Protein AF-A0A950WSE9-F1 (afdb_monomer_lite)

Structure (mmCIF, N/CA/C/O backbone):
data_AF-A0A950WSE9-F1
#
_entry.id   AF-A0A950WSE9-F1
#
loop_
_atom_site.group_PDB
_atom_site.id
_atom_site.type_symbol
_atom_site.label_atom_id
_atom_site.label_alt_id
_atom_site.label_comp_id
_atom_site.label_asym_id
_atom_site.label_entity_id
_atom_site.label_seq_id
_atom_site.pdbx_PDB_ins_code
_atom_site.Cartn_x
_atom_site.Cartn_y
_atom_site.Cartn_z
_atom_site.occupancy
_atom_site.B_iso_or_equiv
_atom_site.auth_seq_id
_atom_site.auth_comp_id
_atom_site.auth_asym_id
_atom_site.auth_atom_id
_atom_site.pdbx_PDB_model_num
ATOM 1 N N . THR A 1 1 ? -12.211 -13.757 -8.059 1.00 52.25 1 THR A N 1
ATOM 2 C CA . THR A 1 1 ? -10.900 -13.247 -7.606 1.00 52.25 1 THR A CA 1
ATOM 3 C C . THR A 1 1 ? -11.157 -11.978 -6.816 1.00 52.25 1 THR A C 1
ATOM 5 O O . THR A 1 1 ? -11.975 -11.198 -7.282 1.00 52.25 1 THR A O 1
ATOM 8 N N . LEU A 1 2 ? -10.594 -11.797 -5.612 1.00 76.50 2 LEU A N 1
ATOM 9 C CA . LEU A 1 2 ? -10.859 -10.591 -4.795 1.00 76.50 2 LEU A CA 1
ATOM 10 C C . LEU A 1 2 ? -9.911 -9.420 -5.122 1.00 76.50 2 LEU A C 1
ATOM 12 O O . LEU A 1 2 ? -10.258 -8.277 -4.857 1.00 76.50 2 LEU A O 1
ATOM 16 N N . MET A 1 3 ? -8.747 -9.694 -5.718 1.00 84.50 3 MET A N 1
ATOM 17 C CA . MET A 1 3 ? -7.769 -8.698 -6.168 1.00 84.50 3 MET A CA 1
ATOM 18 C C . MET A 1 3 ? -6.836 -9.328 -7.214 1.00 84.50 3 MET A C 1
ATOM 20 O O . MET A 1 3 ? -6.559 -10.526 -7.140 1.00 84.50 3 MET A O 1
ATOM 24 N N . GLU A 1 4 ? -6.336 -8.521 -8.149 1.00 86.56 4 GLU A N 1
ATOM 25 C CA . GLU A 1 4 ? -5.270 -8.872 -9.096 1.00 86.56 4 GLU A CA 1
ATOM 26 C C . GLU A 1 4 ? -4.122 -7.861 -8.967 1.00 86.56 4 GLU A C 1
ATOM 28 O O . GLU A 1 4 ? -4.366 -6.674 -8.743 1.00 86.56 4 GLU A O 1
ATOM 33 N N . ILE A 1 5 ? -2.874 -8.319 -9.105 1.00 84.00 5 ILE A N 1
ATOM 34 C CA . ILE A 1 5 ? -1.686 -7.456 -9.074 1.00 84.00 5 ILE A CA 1
ATOM 35 C C . ILE A 1 5 ? -1.111 -7.378 -10.483 1.00 84.00 5 ILE A C 1
ATOM 37 O O . ILE A 1 5 ? -0.737 -8.391 -11.068 1.00 84.00 5 ILE A O 1
ATOM 41 N N . TRP A 1 6 ? -1.008 -6.156 -10.996 1.00 84.94 6 TRP A N 1
ATOM 42 C CA . TRP A 1 6 ? -0.406 -5.853 -12.288 1.00 84.94 6 TRP A CA 1
ATOM 43 C C . TRP A 1 6 ? 0.901 -5.098 -12.051 1.00 84.94 6 TRP A C 1
ATOM 45 O O . TRP A 1 6 ? 0.912 -4.076 -11.365 1.00 84.94 6 TRP A O 1
ATOM 55 N N . SER A 1 7 ? 2.007 -5.602 -12.601 1.00 80.00 7 SER A N 1
ATOM 56 C CA . SER A 1 7 ? 3.326 -4.975 -12.474 1.00 80.00 7 SER A CA 1
ATOM 57 C C . SER A 1 7 ? 3.749 -4.353 -13.797 1.00 80.00 7 SER A C 1
ATOM 59 O O . SER A 1 7 ? 3.676 -4.995 -14.843 1.00 80.00 7 SER A O 1
ATOM 61 N N . LEU A 1 8 ? 4.200 -3.100 -13.740 1.00 81.94 8 LEU A N 1
ATOM 62 C CA . LEU A 1 8 ? 4.724 -2.362 -14.883 1.00 81.94 8 LEU A CA 1
ATOM 63 C C . LEU A 1 8 ? 6.125 -1.854 -14.554 1.00 81.94 8 LEU A C 1
ATOM 65 O O . LEU A 1 8 ? 6.367 -1.304 -13.479 1.00 81.94 8 LEU A O 1
ATOM 69 N N . THR A 1 9 ? 7.042 -1.990 -15.505 1.00 83.25 9 THR A N 1
ATOM 70 C CA . THR A 1 9 ? 8.377 -1.398 -15.409 1.00 83.25 9 THR A CA 1
ATOM 71 C C . THR A 1 9 ? 8.374 -0.036 -16.093 1.00 83.25 9 THR A C 1
ATOM 73 O O . THR A 1 9 ? 7.972 0.083 -17.247 1.00 83.25 9 THR A O 1
ATOM 76 N N . ARG A 1 10 ? 8.809 1.003 -15.371 1.00 84.81 10 ARG A N 1
ATOM 77 C CA . ARG A 1 10 ? 9.004 2.343 -15.939 1.00 84.81 10 ARG A CA 1
ATOM 78 C C . ARG A 1 10 ? 10.378 2.414 -16.601 1.00 84.81 10 ARG A C 1
ATOM 80 O O . ARG A 1 10 ? 11.359 1.987 -15.995 1.00 84.81 10 ARG A O 1
ATOM 87 N N . PHE A 1 11 ? 10.439 2.993 -17.795 1.00 85.94 11 PHE A N 1
ATOM 88 C CA . PHE A 1 11 ? 11.677 3.222 -18.542 1.00 85.94 11 PHE A CA 1
ATOM 89 C C . PHE A 1 11 ? 11.939 4.721 -18.721 1.00 85.94 11 PHE A C 1
ATOM 91 O O . PHE A 1 11 ? 10.995 5.512 -18.620 1.00 85.94 11 PHE A O 1
ATOM 98 N N . PRO A 1 12 ? 13.202 5.125 -18.942 1.00 90.62 12 PRO A N 1
ATOM 99 C CA . PRO A 1 12 ? 13.536 6.489 -19.326 1.00 90.62 12 PRO A CA 1
ATOM 100 C C . PRO A 1 12 ? 12.792 6.934 -20.589 1.00 90.62 12 PRO A C 1
ATOM 102 O O . PRO A 1 12 ? 12.428 6.128 -21.444 1.00 90.62 12 PRO A O 1
ATOM 105 N N . GLU A 1 13 ? 12.590 8.241 -20.712 1.00 90.38 13 GLU A N 1
ATOM 106 C CA . GLU A 1 13 ? 11.985 8.833 -21.902 1.00 90.38 13 GLU A CA 1
ATOM 107 C C . GLU A 1 13 ? 12.868 8.614 -23.145 1.00 90.38 13 GLU A C 1
ATOM 109 O O . GLU A 1 13 ? 14.093 8.711 -23.072 1.00 90.38 13 GLU A O 1
ATOM 114 N N . GLY A 1 14 ? 12.242 8.329 -24.292 1.00 88.69 14 GLY A N 1
ATOM 115 C CA . GLY A 1 14 ? 12.925 8.158 -25.582 1.00 88.69 14 GLY A CA 1
ATOM 116 C C . GLY A 1 14 ? 13.484 6.757 -25.855 1.00 88.69 14 GLY A C 1
ATOM 117 O O . GLY A 1 14 ? 14.049 6.533 -26.923 1.00 88.69 14 GLY A O 1
ATOM 118 N N . GLU A 1 15 ? 13.319 5.810 -24.933 1.00 87.94 15 GLU A N 1
ATOM 119 C CA . GLU A 1 15 ? 13.697 4.415 -25.153 1.00 87.94 15 GLU A CA 1
ATOM 120 C C . GLU A 1 15 ? 12.552 3.639 -25.834 1.00 87.94 15 GLU A C 1
ATOM 122 O O . GLU A 1 15 ? 11.541 3.334 -25.200 1.00 87.94 15 GLU A O 1
ATOM 127 N N . GLU A 1 16 ? 12.692 3.317 -27.127 1.00 82.81 16 GLU A N 1
ATOM 128 C CA . GLU A 1 16 ? 11.757 2.410 -27.810 1.00 82.81 16 GLU A CA 1
ATOM 129 C C . GLU A 1 16 ? 11.938 0.974 -27.312 1.00 82.81 16 GLU A C 1
ATOM 131 O O . GLU A 1 16 ? 13.055 0.455 -27.243 1.00 82.81 16 GLU A O 1
ATOM 136 N N . ARG A 1 17 ? 10.823 0.316 -26.980 1.00 79.69 17 ARG A N 1
ATOM 137 C CA . ARG A 1 17 ? 10.794 -1.089 -26.575 1.00 79.69 17 ARG A CA 1
ATOM 138 C C . ARG A 1 17 ? 9.614 -1.810 -27.197 1.00 79.69 17 ARG A C 1
ATOM 140 O O . ARG A 1 17 ? 8.565 -1.213 -27.439 1.00 79.69 17 ARG A O 1
ATOM 147 N N . ASP A 1 18 ? 9.794 -3.109 -27.393 1.00 86.06 18 ASP A N 1
ATOM 148 C CA . ASP A 1 18 ? 8.729 -3.990 -27.846 1.00 86.06 18 ASP A CA 1
ATOM 149 C C . ASP A 1 18 ? 7.569 -4.007 -26.845 1.00 86.06 18 ASP A C 1
ATOM 151 O O . ASP A 1 18 ? 7.751 -3.855 -25.630 1.00 86.06 18 ASP A O 1
ATOM 155 N N . ALA A 1 19 ? 6.360 -4.222 -27.363 1.00 84.06 19 ALA A N 1
ATOM 156 C CA . ALA A 1 19 ? 5.187 -4.412 -26.526 1.00 84.06 19 ALA A CA 1
ATOM 157 C C . ALA A 1 19 ? 5.413 -5.597 -25.567 1.00 84.06 19 ALA A C 1
ATOM 159 O O . ALA A 1 19 ? 5.898 -6.649 -26.002 1.00 84.06 19 ALA A O 1
ATOM 160 N N . PRO A 1 20 ? 5.056 -5.467 -24.274 1.00 84.12 20 PRO A N 1
ATOM 161 C CA . PRO A 1 20 ? 5.161 -6.586 -23.354 1.00 84.12 20 PRO A CA 1
ATOM 162 C C . PRO A 1 20 ? 4.266 -7.738 -23.835 1.00 84.12 20 PRO A C 1
ATOM 164 O O . PRO A 1 20 ? 3.195 -7.492 -24.405 1.00 84.12 20 PRO A O 1
ATOM 167 N N . PRO A 1 21 ? 4.671 -8.999 -23.606 1.00 86.06 21 PRO A N 1
ATOM 168 C CA . PRO A 1 21 ? 3.813 -10.131 -23.914 1.00 86.06 21 PRO A CA 1
ATOM 169 C C . PRO A 1 21 ? 2.515 -10.051 -23.093 1.00 86.06 21 PRO A C 1
ATOM 171 O O . PRO A 1 21 ? 2.506 -9.446 -22.013 1.00 86.06 21 PRO A O 1
ATOM 174 N N . PRO A 1 22 ? 1.419 -10.676 -23.562 1.00 87.75 22 PRO A N 1
ATOM 175 C CA . PRO A 1 22 ? 0.208 -10.810 -22.765 1.00 87.75 22 PRO A CA 1
ATOM 176 C C . PRO A 1 22 ? 0.532 -11.381 -21.376 1.00 87.75 22 PRO A C 1
ATOM 178 O O . PRO A 1 22 ? 1.303 -12.342 -21.287 1.00 87.75 22 PRO A O 1
ATOM 181 N N . PRO A 1 23 ? -0.023 -10.805 -20.297 1.00 85.12 23 PRO A N 1
ATOM 182 C CA . PRO A 1 23 ? 0.289 -11.247 -18.949 1.00 85.12 23 PRO A CA 1
ATOM 183 C C . PRO A 1 23 ? -0.236 -12.664 -18.708 1.00 85.12 23 PRO A C 1
ATOM 185 O O . PRO A 1 23 ? -1.355 -13.009 -19.091 1.00 85.12 23 PRO A O 1
ATOM 188 N N . GLU A 1 24 ? 0.571 -13.472 -18.031 1.00 88.38 24 GLU A N 1
ATOM 189 C CA . GLU A 1 24 ? 0.164 -14.767 -17.501 1.00 88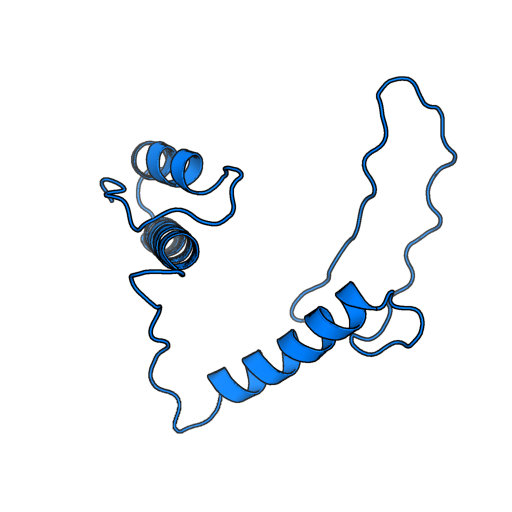.38 24 GLU A CA 1
ATOM 190 C C . GLU A 1 24 ? -0.188 -14.604 -16.019 1.00 88.38 24 GLU A C 1
ATOM 192 O O . GLU A 1 24 ? 0.525 -13.939 -15.268 1.00 88.38 24 GLU A O 1
ATOM 197 N N . VAL A 1 25 ? -1.292 -15.213 -15.585 1.00 87.56 25 VAL A N 1
ATOM 198 C CA . VAL A 1 25 ? -1.679 -15.210 -14.172 1.00 87.56 25 VAL A CA 1
ATOM 199 C C . VAL A 1 25 ? -0.836 -16.237 -13.424 1.00 87.56 25 VAL A C 1
ATOM 201 O O . VAL A 1 25 ? -0.893 -17.427 -13.727 1.00 87.56 25 VAL A O 1
ATOM 204 N N . TRP A 1 26 ? -0.086 -15.787 -12.421 1.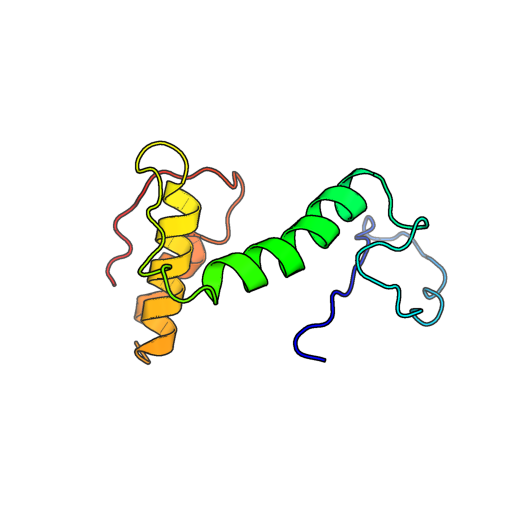00 88.50 26 TRP A N 1
ATOM 205 C CA . TRP A 1 26 ? 0.706 -16.651 -11.543 1.00 88.50 26 TRP A CA 1
ATOM 206 C C . TRP A 1 26 ? 0.090 -16.710 -10.139 1.00 88.50 26 TRP A C 1
ATOM 208 O O . TRP A 1 26 ? -0.503 -15.738 -9.664 1.00 88.50 26 TRP A O 1
ATOM 218 N N . ALA A 1 27 ? 0.222 -17.855 -9.465 1.00 88.75 27 ALA A N 1
ATOM 219 C CA . ALA A 1 27 ? -0.211 -18.009 -8.074 1.00 88.75 27 ALA A CA 1
ATOM 220 C C . ALA A 1 27 ? 0.681 -17.187 -7.127 1.00 88.75 27 ALA A C 1
ATOM 222 O O . ALA A 1 27 ? 1.819 -16.876 -7.462 1.00 88.75 27 ALA A O 1
ATOM 223 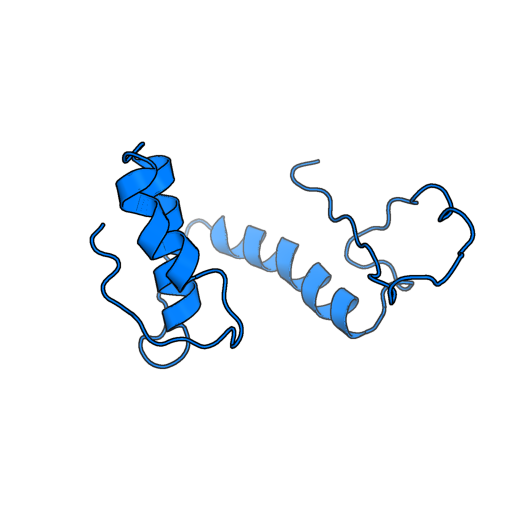N N . HIS A 1 28 ? 0.200 -16.841 -5.929 1.00 86.81 28 HIS A N 1
ATOM 224 C CA . HIS A 1 28 ? 0.947 -15.982 -4.992 1.00 86.81 28 HIS A CA 1
ATOM 225 C C . HIS A 1 28 ? 2.268 -16.603 -4.484 1.00 86.81 28 HIS A C 1
ATOM 227 O O . HIS A 1 28 ? 3.092 -15.906 -3.901 1.00 86.81 28 HIS A O 1
ATOM 233 N N . ASP A 1 29 ? 2.449 -17.911 -4.646 1.00 87.06 29 ASP A N 1
ATOM 234 C CA . ASP A 1 29 ? 3.608 -18.707 -4.234 1.00 87.06 29 ASP A CA 1
ATOM 235 C C . ASP A 1 29 ? 4.349 -19.341 -5.426 1.00 87.06 29 ASP A C 1
ATOM 237 O O . ASP A 1 29 ? 5.175 -20.235 -5.242 1.00 87.06 29 ASP A O 1
ATOM 241 N N . ASP A 1 30 ? 4.076 -18.871 -6.6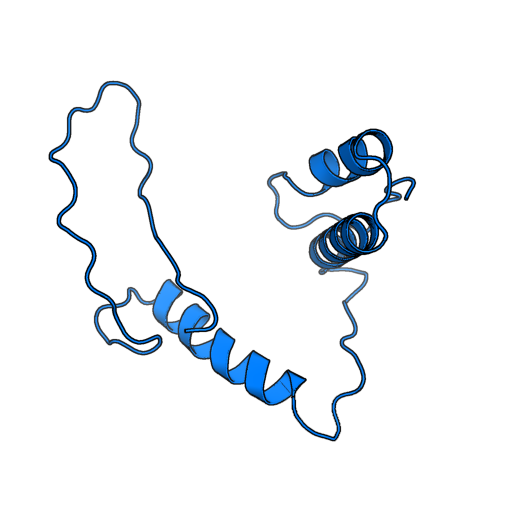48 1.00 91.69 30 ASP A N 1
ATOM 242 C CA . ASP A 1 30 ? 4.728 -19.360 -7.861 1.00 91.69 30 ASP A CA 1
ATOM 243 C C . ASP A 1 30 ? 6.262 -19.181 -7.781 1.00 91.69 30 ASP A C 1
ATOM 245 O O . ASP A 1 30 ? 6.746 -18.083 -7.486 1.00 91.69 30 ASP A O 1
ATOM 249 N N . PRO A 1 31 ? 7.066 -20.227 -8.055 1.00 91.06 31 PRO A N 1
ATOM 250 C CA . PRO A 1 31 ? 8.523 -20.164 -7.930 1.00 91.06 31 PRO A CA 1
ATOM 251 C C . PRO A 1 31 ? 9.190 -19.219 -8.940 1.00 91.06 31 PRO A C 1
ATOM 253 O O . PRO A 1 31 ? 10.380 -18.932 -8.802 1.00 91.06 31 PRO A O 1
ATOM 256 N N . ARG A 1 32 ? 8.458 -18.746 -9.958 1.00 90.56 32 ARG A N 1
ATOM 257 C CA . ARG A 1 32 ? 8.938 -17.742 -10.921 1.00 90.56 32 ARG A CA 1
ATOM 258 C C . ARG A 1 32 ? 9.029 -16.343 -10.319 1.00 90.56 32 ARG A C 1
ATOM 260 O O . ARG A 1 32 ? 9.704 -15.487 -10.894 1.00 90.56 32 ARG A O 1
ATOM 267 N N . TRP A 1 33 ? 8.372 -16.091 -9.186 1.00 90.25 33 TRP A N 1
ATOM 268 C CA . TRP A 1 33 ? 8.481 -14.804 -8.514 1.00 90.25 33 TRP A CA 1
ATOM 269 C C . TRP A 1 33 ? 9.922 -14.527 -8.061 1.00 90.25 33 TRP A C 1
ATOM 271 O O . TRP A 1 33 ? 10.577 -15.401 -7.486 1.00 90.25 33 TRP A O 1
ATOM 281 N N . PRO A 1 34 ? 10.436 -13.300 -8.279 1.00 88.88 34 PRO A N 1
ATOM 282 C CA . PRO A 1 34 ? 11.705 -12.892 -7.698 1.00 88.88 34 PRO A CA 1
ATOM 283 C C . PRO A 1 34 ? 11.645 -12.914 -6.160 1.00 88.88 34 PRO A C 1
ATOM 285 O O . PRO A 1 34 ? 10.567 -12.750 -5.588 1.00 88.88 34 PRO A O 1
ATOM 288 N N . PRO A 1 35 ? 12.794 -13.013 -5.465 1.00 87.56 35 PRO A N 1
ATOM 289 C CA . PRO A 1 35 ? 12.824 -13.261 -4.021 1.00 87.56 35 PRO A CA 1
ATOM 290 C C . PRO A 1 35 ? 12.029 -12.278 -3.150 1.00 87.56 35 PRO A C 1
ATOM 292 O O . PRO A 1 35 ? 11.472 -12.695 -2.139 1.00 87.56 35 PRO A O 1
ATOM 295 N N . ILE A 1 36 ? 11.990 -10.990 -3.516 1.00 85.56 36 ILE A N 1
ATOM 296 C CA . ILE A 1 36 ? 11.259 -9.957 -2.763 1.00 85.56 36 ILE A CA 1
ATOM 297 C C . ILE A 1 36 ? 9.734 -10.150 -2.925 1.00 85.56 36 ILE A C 1
ATOM 299 O O . ILE A 1 36 ? 9.080 -10.419 -1.918 1.00 85.56 36 ILE A O 1
ATOM 303 N N . PRO A 1 37 ? 9.157 -10.142 -4.149 1.00 88.06 37 PRO A N 1
ATOM 304 C CA . PRO A 1 37 ? 7.746 -10.470 -4.365 1.00 88.06 37 PRO A CA 1
ATOM 305 C C . PRO A 1 37 ? 7.290 -11.793 -3.748 1.00 88.06 37 PRO A C 1
ATOM 307 O O . PRO A 1 37 ? 6.204 -11.844 -3.182 1.00 88.06 37 PRO A O 1
ATOM 310 N N . THR A 1 38 ? 8.110 -12.850 -3.798 1.00 87.75 38 THR A N 1
ATOM 311 C CA . THR A 1 38 ? 7.758 -14.146 -3.190 1.00 87.75 38 THR A CA 1
ATOM 312 C C . THR A 1 38 ? 7.448 -14.009 -1.700 1.00 87.75 38 THR A C 1
ATOM 314 O O . THR A 1 38 ? 6.491 -14.604 -1.203 1.00 87.75 38 THR A O 1
ATOM 317 N N . GLN A 1 39 ? 8.237 -13.209 -0.976 1.00 85.06 39 GLN A N 1
ATOM 318 C CA . GLN A 1 39 ? 8.009 -12.966 0.448 1.00 85.06 39 GLN A CA 1
ATOM 319 C C . GLN A 1 39 ? 6.708 -12.188 0.660 1.00 85.06 39 GLN A C 1
ATOM 321 O O . GLN A 1 39 ? 5.838 -12.653 1.401 1.00 85.06 39 GLN A O 1
ATOM 326 N N . ASP A 1 40 ? 6.536 -11.068 -0.042 1.00 86.44 40 ASP A N 1
ATOM 327 C CA . ASP A 1 40 ? 5.381 -10.180 0.120 1.00 86.44 40 ASP A CA 1
ATOM 328 C C . ASP A 1 40 ? 4.060 -10.862 -0.269 1.00 86.44 40 ASP A C 1
ATOM 330 O O . ASP A 1 40 ? 3.091 -10.844 0.496 1.00 86.44 40 ASP A O 1
ATOM 334 N N . PHE A 1 41 ? 4.020 -11.547 -1.414 1.00 90.00 41 PHE A N 1
ATOM 335 C CA . PHE A 1 41 ? 2.819 -12.224 -1.912 1.00 90.00 41 PHE A CA 1
ATOM 336 C C . PHE A 1 41 ? 2.420 -13.414 -1.044 1.00 90.00 41 PHE A C 1
ATOM 338 O O . PHE A 1 41 ? 1.230 -13.674 -0.879 1.00 90.00 41 PHE A O 1
ATOM 345 N N . SER A 1 42 ? 3.383 -14.096 -0.419 1.00 86.56 42 SER A N 1
ATOM 346 C CA . SER A 1 42 ? 3.080 -15.160 0.542 1.00 86.56 42 SER A CA 1
ATOM 347 C C . SER A 1 42 ? 2.485 -14.639 1.860 1.00 86.56 42 SER A C 1
ATOM 349 O O . SER A 1 42 ? 1.769 -15.377 2.545 1.00 86.56 42 SER A O 1
ATOM 351 N N . ASN A 1 43 ? 2.742 -13.375 2.217 1.00 89.69 43 ASN A N 1
ATOM 352 C CA . ASN A 1 43 ? 2.248 -12.763 3.451 1.00 89.69 43 ASN A CA 1
ATOM 353 C C . ASN A 1 43 ? 0.798 -12.278 3.331 1.00 89.69 43 ASN A C 1
ATOM 355 O O . ASN A 1 43 ? 0.043 -12.413 4.296 1.00 89.69 43 ASN A O 1
ATOM 359 N N . LEU A 1 44 ? 0.379 -11.775 2.164 1.00 89.25 44 LEU A N 1
ATOM 360 C CA . LEU A 1 44 ? -0.973 -11.231 1.960 1.00 89.25 44 LEU A CA 1
ATOM 361 C C . LEU A 1 44 ? -2.106 -12.224 2.321 1.00 89.25 44 LEU A C 1
ATOM 363 O O . LEU A 1 44 ? -2.979 -11.856 3.114 1.00 89.25 44 LEU A O 1
ATOM 367 N N . PRO A 1 45 ? -2.109 -13.491 1.848 1.00 89.19 45 PRO A N 1
ATOM 368 C CA . PRO A 1 45 ? -3.150 -14.450 2.213 1.00 89.19 45 PRO A CA 1
ATOM 369 C C . PRO A 1 45 ? -3.133 -14.787 3.707 1.00 89.19 45 PRO A C 1
ATOM 371 O O . PRO A 1 45 ? -4.187 -14.938 4.325 1.00 89.19 45 PRO A O 1
ATOM 374 N N . ARG A 1 46 ? -1.941 -14.883 4.308 1.00 91.50 46 ARG A N 1
ATOM 375 C CA . ARG A 1 46 ? -1.779 -15.190 5.738 1.00 91.50 46 ARG A CA 1
ATOM 376 C C . ARG A 1 46 ? -2.318 -14.061 6.609 1.00 91.50 46 ARG A C 1
ATOM 378 O O . ARG A 1 46 ? -3.026 -14.322 7.579 1.00 91.50 46 ARG A O 1
ATOM 385 N N . GLN A 1 47 ? -2.034 -12.813 6.237 1.00 92.25 47 GLN A N 1
ATOM 386 C CA . GLN A 1 47 ? -2.572 -11.644 6.922 1.00 92.25 47 GLN A CA 1
ATOM 387 C C . GLN A 1 47 ? -4.102 -11.630 6.838 1.00 92.25 47 GLN A C 1
ATOM 389 O O . GLN A 1 47 ? -4.760 -11.468 7.863 1.00 92.25 47 GLN A O 1
ATOM 394 N N . GLN A 1 48 ? -4.676 -11.887 5.658 1.00 92.31 48 GLN A N 1
ATOM 395 C CA . GLN A 1 48 ? -6.130 -11.988 5.494 1.00 92.31 48 GLN A CA 1
ATOM 396 C C . GLN A 1 48 ? -6.741 -13.069 6.394 1.00 92.31 48 GLN A C 1
ATOM 398 O O . GLN A 1 48 ? -7.745 -12.810 7.052 1.00 92.31 48 GLN A O 1
ATOM 403 N N . GLN A 1 49 ? -6.138 -14.255 6.488 1.00 92.88 49 GLN A N 1
ATOM 404 C CA . GLN A 1 49 ? -6.617 -15.303 7.401 1.00 92.88 49 GLN A CA 1
ATOM 405 C C . GLN A 1 49 ? -6.561 -14.866 8.875 1.00 92.88 49 GLN A C 1
ATOM 407 O O . GLN A 1 49 ? -7.508 -15.103 9.628 1.00 92.88 49 GLN A O 1
ATOM 412 N N . GLY A 1 50 ? -5.483 -14.189 9.281 1.00 93.81 50 GLY A N 1
ATOM 413 C CA . GLY A 1 50 ? -5.336 -13.653 10.636 1.00 93.81 50 GLY A CA 1
ATOM 414 C C . GLY A 1 50 ? -6.410 -12.618 10.979 1.00 93.81 50 GLY A C 1
ATOM 415 O O . GLY A 1 50 ? -7.061 -12.734 12.016 1.00 93.81 50 GLY A O 1
ATOM 416 N N . LEU A 1 51 ? -6.657 -11.668 10.072 1.00 94.00 51 LEU A N 1
ATOM 417 C CA . LEU A 1 51 ? -7.674 -10.619 10.227 1.00 94.00 51 LEU A CA 1
ATOM 418 C C . LEU A 1 51 ? -9.108 -11.166 10.334 1.00 94.00 51 LEU A C 1
ATOM 420 O O . LEU A 1 51 ? -9.952 -10.541 10.966 1.00 94.00 51 LEU A O 1
ATOM 424 N N . HIS A 1 52 ? -9.385 -12.339 9.755 1.00 93.69 52 HIS A N 1
ATOM 425 C CA . HIS A 1 52 ? -10.703 -12.989 9.800 1.00 93.69 52 HIS A CA 1
ATOM 426 C C . HIS A 1 52 ? -10.845 -14.038 10.917 1.00 93.69 52 HIS A C 1
ATOM 428 O O . HIS A 1 52 ? -11.850 -14.752 10.988 1.00 93.69 52 HIS A O 1
ATOM 434 N N . THR A 1 53 ? -9.853 -14.174 11.799 1.00 96.38 53 THR A N 1
ATOM 435 C CA . THR A 1 53 ? -9.947 -15.098 12.934 1.00 96.38 53 THR A CA 1
ATOM 436 C C . THR A 1 53 ? -10.919 -14.552 13.982 1.00 96.38 53 THR A C 1
ATOM 438 O O . THR A 1 53 ? -10.893 -13.371 14.300 1.00 96.38 53 THR A O 1
ATOM 441 N N . LYS A 1 54 ? -11.744 -15.417 14.594 1.00 94.88 54 LYS A N 1
ATOM 442 C CA . LYS A 1 54 ? -12.781 -15.015 15.574 1.00 94.88 54 LYS A CA 1
ATOM 443 C C . LYS A 1 54 ? -12.276 -14.171 16.755 1.00 94.88 54 LYS A C 1
ATOM 445 O O . LYS A 1 54 ? -13.066 -13.460 17.356 1.00 94.88 54 LYS A O 1
ATOM 450 N N . GLY A 1 55 ? -11.003 -14.312 17.128 1.00 94.38 55 GLY A N 1
ATOM 451 C CA . GLY A 1 55 ? -10.385 -13.572 18.233 1.00 94.38 55 GLY A CA 1
ATOM 452 C C . GLY A 1 55 ? -9.729 -12.250 17.828 1.00 94.38 55 GLY A C 1
ATOM 453 O O . GLY A 1 55 ? -9.154 -11.588 18.686 1.00 94.38 55 GLY A O 1
ATOM 454 N N . PHE A 1 56 ? -9.756 -11.885 16.545 1.00 95.50 56 PHE A N 1
ATOM 455 C CA . PHE A 1 56 ? -9.228 -10.609 16.081 1.00 95.50 56 PHE A CA 1
ATOM 456 C C . PHE A 1 56 ? -10.276 -9.508 16.281 1.00 95.50 56 PHE A C 1
ATOM 458 O O . PHE A 1 56 ? -11.404 -9.634 15.814 1.00 95.50 56 PHE A O 1
ATOM 465 N N . GLU A 1 57 ? -9.898 -8.431 16.970 1.00 93.69 57 GLU A N 1
ATOM 466 C CA . GLU A 1 57 ? -10.794 -7.302 17.258 1.00 93.69 57 GLU A CA 1
ATOM 467 C C . GLU A 1 57 ? -10.373 -6.043 16.487 1.00 93.69 57 GLU A C 1
ATOM 469 O O . GLU A 1 57 ? -11.185 -5.425 15.805 1.00 93.69 57 GLU A O 1
ATOM 474 N N . TYR A 1 58 ? -9.092 -5.672 16.563 1.00 91.81 58 TYR A N 1
ATOM 475 C CA . TYR A 1 58 ? -8.516 -4.543 15.833 1.00 91.81 58 TYR A CA 1
ATOM 476 C C . TYR A 1 58 ? -6.986 -4.634 15.778 1.00 91.81 58 TYR A C 1
ATOM 478 O O . TYR A 1 58 ? -6.344 -5.277 16.611 1.00 91.81 58 TYR A O 1
ATOM 486 N N . MET A 1 59 ? -6.392 -3.944 14.800 1.00 89.69 59 MET A N 1
ATOM 487 C CA . MET A 1 59 ? -4.945 -3.750 14.691 1.00 89.69 59 MET A CA 1
ATOM 488 C C . MET A 1 59 ? -4.526 -2.491 15.455 1.00 89.69 59 MET A C 1
ATOM 490 O O . MET A 1 59 ? -5.253 -1.499 15.480 1.00 89.69 59 MET A O 1
ATOM 494 N N . ARG A 1 60 ? -3.342 -2.513 16.071 1.00 90.12 60 ARG A N 1
ATOM 495 C CA . ARG A 1 60 ? -2.725 -1.328 16.678 1.00 90.12 60 ARG A CA 1
ATOM 496 C C . ARG A 1 60 ? -1.468 -0.988 15.899 1.00 90.12 60 ARG A C 1
ATOM 498 O O . ARG A 1 60 ? -0.637 -1.866 15.705 1.00 90.12 60 ARG A O 1
ATOM 505 N N . LEU A 1 61 ? -1.347 0.272 15.501 1.00 90.00 61 LEU A N 1
ATOM 506 C CA . LEU A 1 61 ? -0.156 0.786 14.838 1.00 90.00 61 LEU A CA 1
ATOM 507 C C . LEU A 1 61 ? 0.803 1.387 15.864 1.00 90.00 61 LEU A C 1
ATOM 509 O O . LEU A 1 61 ? 0.382 1.997 16.855 1.00 90.00 61 LEU A O 1
ATOM 513 N N . SER A 1 62 ? 2.096 1.243 15.614 1.00 88.00 62 SER A N 1
ATOM 514 C CA . SER A 1 62 ? 3.137 1.897 16.392 1.00 88.00 62 SER A CA 1
ATOM 515 C C . SER A 1 62 ? 3.174 3.395 16.102 1.00 88.00 62 SER A C 1
ATOM 517 O O . SER A 1 62 ? 3.380 3.827 14.969 1.00 88.00 62 SER A O 1
ATOM 519 N N . GLN A 1 63 ? 3.066 4.208 17.154 1.00 80.06 63 GLN A N 1
ATOM 520 C CA . GLN A 1 63 ? 3.134 5.668 17.033 1.00 80.06 63 GLN A CA 1
ATOM 521 C C . GLN A 1 63 ? 4.500 6.179 16.547 1.00 80.06 63 GLN A C 1
ATOM 523 O O . GLN A 1 63 ? 4.570 7.277 16.003 1.00 80.06 63 GLN A O 1
ATOM 528 N N . GLY A 1 64 ? 5.573 5.406 16.752 1.00 83.19 64 GLY A N 1
ATOM 529 C CA . GLY A 1 64 ? 6.939 5.827 16.429 1.00 83.19 64 GLY A CA 1
ATOM 530 C C . GLY A 1 64 ? 7.424 5.442 15.033 1.00 83.19 64 GLY A C 1
ATOM 531 O O . GLY A 1 64 ? 8.344 6.082 14.542 1.00 83.19 64 GLY A O 1
ATOM 532 N N . VAL A 1 65 ? 6.838 4.410 14.412 1.00 85.56 65 VAL A N 1
ATOM 533 C CA . VAL A 1 65 ? 7.348 3.840 13.144 1.00 85.56 65 VAL A CA 1
ATOM 534 C C . VAL A 1 65 ? 6.275 3.598 12.079 1.00 85.56 65 VAL A C 1
ATOM 536 O O . VAL A 1 65 ? 6.607 3.380 10.924 1.00 85.56 65 VAL A O 1
ATOM 539 N N . GLU A 1 66 ? 4.984 3.653 12.421 1.00 89.31 66 GLU A N 1
ATOM 540 C CA . GLU A 1 66 ? 3.887 3.383 11.473 1.00 89.31 66 GLU A CA 1
ATOM 541 C C . GLU A 1 66 ? 2.992 4.612 11.259 1.00 89.31 66 GLU A C 1
ATOM 543 O O . GLU A 1 66 ? 1.814 4.502 10.909 1.00 89.31 66 GLU A O 1
ATOM 548 N N . GLY A 1 67 ? 3.549 5.812 11.451 1.00 91.19 67 GLY A N 1
ATOM 549 C CA . GLY A 1 67 ? 2.809 7.063 11.289 1.00 91.19 67 GLY A CA 1
ATOM 550 C C . GLY A 1 67 ? 2.214 7.213 9.887 1.00 91.19 67 GLY A C 1
ATOM 551 O O . GLY A 1 67 ? 1.054 7.601 9.748 1.00 91.19 67 GLY A O 1
ATOM 552 N N . HIS A 1 68 ? 2.961 6.815 8.854 1.00 91.31 68 HIS A N 1
ATOM 553 C CA . HIS A 1 68 ? 2.513 6.869 7.464 1.00 91.31 68 HIS A CA 1
ATOM 554 C C . HIS A 1 68 ? 1.304 5.958 7.213 1.00 91.31 68 HIS A C 1
ATOM 556 O O . HIS A 1 68 ? 0.321 6.399 6.621 1.00 91.31 68 HIS A O 1
ATOM 562 N N . ILE A 1 69 ? 1.335 4.726 7.736 1.00 91.06 69 ILE A N 1
ATOM 563 C CA . ILE A 1 69 ? 0.218 3.772 7.657 1.00 91.06 69 ILE A CA 1
ATOM 564 C C . ILE A 1 69 ? -1.018 4.365 8.348 1.00 91.06 69 ILE A C 1
ATOM 566 O O . ILE A 1 69 ? -2.111 4.365 7.781 1.00 91.06 69 ILE A O 1
ATOM 570 N N . GLY A 1 70 ? -0.842 4.958 9.533 1.00 92.25 70 GLY A N 1
ATOM 571 C CA . GLY A 1 70 ? -1.928 5.629 10.251 1.00 92.25 70 GLY A CA 1
ATOM 572 C C . GLY A 1 70 ? -2.539 6.794 9.466 1.00 92.25 70 GLY A C 1
ATOM 573 O O . GLY A 1 70 ? -3.762 6.903 9.372 1.00 92.25 70 GLY A O 1
ATOM 574 N N . ASN A 1 71 ? -1.707 7.640 8.855 1.00 93.00 71 ASN A N 1
ATOM 575 C CA . ASN A 1 71 ? -2.171 8.755 8.025 1.00 93.00 71 ASN A CA 1
ATOM 576 C C . ASN A 1 71 ? -2.937 8.255 6.784 1.00 93.00 71 ASN A C 1
ATOM 578 O O . ASN A 1 71 ? -3.971 8.824 6.422 1.00 93.00 71 ASN A O 1
ATOM 582 N N . PHE A 1 72 ? -2.465 7.172 6.159 1.00 93.50 72 PHE A N 1
ATOM 583 C CA . PHE A 1 72 ? -3.122 6.549 5.012 1.00 93.50 72 PHE A CA 1
ATOM 584 C C . PHE A 1 72 ? -4.515 6.018 5.374 1.00 93.50 72 PHE A C 1
ATOM 586 O O . PHE A 1 72 ? -5.491 6.375 4.712 1.00 93.50 72 PHE A O 1
ATOM 593 N N . HIS A 1 73 ? -4.642 5.266 6.472 1.00 93.75 73 HIS A N 1
ATOM 594 C CA . HIS A 1 73 ? -5.943 4.766 6.932 1.00 93.75 73 HIS A CA 1
ATOM 595 C C . HIS A 1 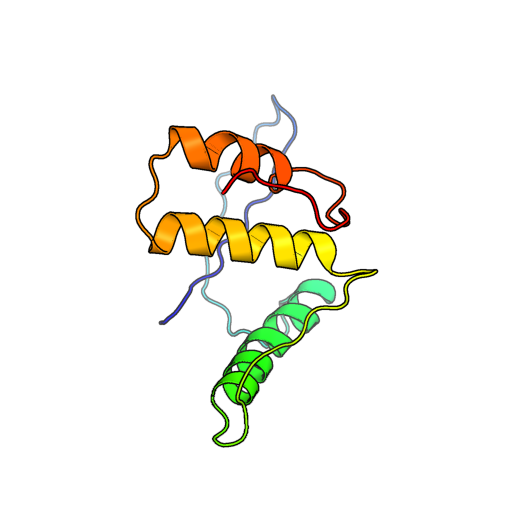73 ? -6.918 5.892 7.290 1.00 93.75 73 HIS A C 1
ATOM 597 O O . HIS A 1 73 ? -8.065 5.850 6.861 1.00 93.75 73 HIS A O 1
ATOM 603 N N . ARG A 1 74 ? -6.465 6.948 7.980 1.00 94.19 74 ARG A N 1
ATOM 604 C CA . ARG A 1 74 ? -7.310 8.124 8.273 1.00 94.19 74 ARG A CA 1
ATOM 605 C C . ARG A 1 74 ? -7.788 8.838 7.006 1.00 94.19 74 ARG A C 1
ATOM 607 O O . ARG A 1 74 ? -8.902 9.353 6.972 1.00 94.19 74 ARG A O 1
ATOM 614 N N . THR A 1 75 ? -6.961 8.857 5.961 1.00 95.56 75 THR A N 1
ATOM 615 C CA . THR A 1 75 ? -7.342 9.411 4.654 1.00 95.56 75 THR A CA 1
ATOM 616 C C . THR A 1 75 ? -8.415 8.546 3.986 1.00 95.56 75 THR A C 1
ATOM 618 O O . THR A 1 75 ? -9.411 9.083 3.502 1.00 95.56 75 THR A O 1
ATOM 621 N N . ILE A 1 76 ? -8.270 7.214 4.019 1.00 96.12 76 ILE A N 1
ATOM 622 C CA . ILE A 1 76 ? -9.304 6.271 3.554 1.00 96.12 76 ILE A CA 1
ATOM 623 C C . ILE A 1 76 ? -10.607 6.458 4.337 1.00 96.12 76 ILE A C 1
ATOM 625 O O . ILE A 1 76 ? -11.667 6.540 3.722 1.00 96.12 76 ILE A O 1
ATOM 629 N N . ASP A 1 77 ? -10.545 6.581 5.665 1.00 96.56 77 ASP A N 1
ATOM 630 C CA . ASP A 1 77 ? -11.725 6.819 6.503 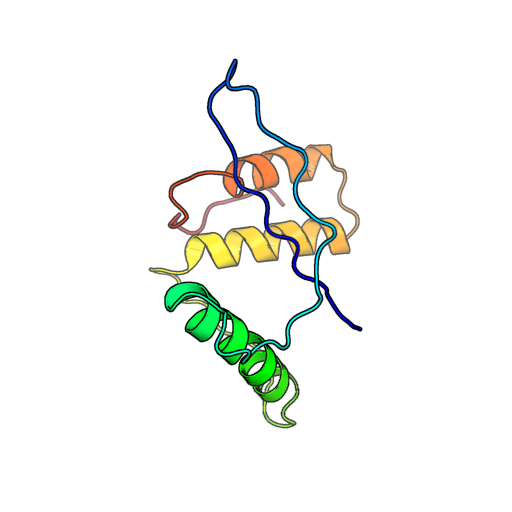1.00 96.56 77 ASP A CA 1
ATOM 631 C C . ASP A 1 77 ? -12.476 8.087 6.075 1.00 96.56 77 ASP A C 1
ATOM 633 O O . ASP A 1 77 ? -13.706 8.106 6.060 1.00 96.56 77 ASP A O 1
ATOM 637 N N . GLY A 1 78 ? -11.748 9.137 5.684 1.00 97.31 78 GLY A N 1
ATOM 638 C CA . GLY A 1 78 ? -12.329 10.355 5.127 1.00 97.31 78 GLY A CA 1
ATOM 639 C C . GLY A 1 78 ? -13.101 10.116 3.823 1.00 97.31 78 GLY A C 1
ATOM 640 O O . GLY A 1 78 ? -14.207 10.636 3.670 1.00 97.31 78 GLY A O 1
ATOM 641 N N . PHE A 1 79 ? -12.568 9.287 2.919 1.00 97.31 79 PHE A N 1
ATOM 642 C CA . PHE A 1 79 ? -13.274 8.869 1.700 1.00 97.31 79 PHE A CA 1
ATOM 643 C C . PHE A 1 79 ? -14.499 8.003 1.997 1.00 97.31 79 PHE A C 1
ATOM 645 O O . PHE A 1 79 ? -15.557 8.232 1.419 1.00 97.31 79 PHE A O 1
ATOM 652 N N . LEU A 1 80 ? -14.383 7.039 2.914 1.00 97.88 80 LEU A N 1
ATOM 653 C CA . LEU A 1 80 ? -15.495 6.164 3.309 1.00 97.88 80 LEU A CA 1
ATOM 654 C C . LEU A 1 80 ? -16.631 6.931 4.003 1.00 97.88 80 LEU A C 1
ATOM 656 O O . LEU A 1 80 ? -17.773 6.482 3.989 1.00 97.88 80 LEU A O 1
ATOM 660 N N . ARG A 1 81 ? -16.324 8.088 4.601 1.00 97.69 81 ARG A N 1
ATOM 661 C CA . ARG A 1 81 ? -17.297 9.033 5.175 1.00 97.69 81 ARG A CA 1
ATOM 662 C C . ARG A 1 81 ? -17.819 10.063 4.172 1.00 97.69 81 ARG A C 1
ATOM 664 O O . ARG A 1 81 ? -18.545 10.964 4.581 1.00 97.69 81 ARG A O 1
ATOM 671 N N . GLU A 1 82 ? -17.428 9.960 2.903 1.00 97.62 82 GLU A N 1
ATOM 672 C CA . GLU A 1 82 ? -17.857 10.858 1.825 1.00 97.62 82 GLU A CA 1
ATOM 673 C C . GLU A 1 82 ? -17.540 12.341 2.104 1.00 97.62 82 GLU A C 1
ATOM 675 O O . GLU A 1 82 ? -18.306 13.243 1.755 1.00 97.62 82 GLU A O 1
ATOM 680 N N . LEU A 1 83 ? -16.400 12.628 2.748 1.00 97.81 83 LEU A N 1
ATOM 681 C CA . LEU A 1 83 ? -15.962 14.013 2.925 1.00 97.81 83 LEU A CA 1
ATOM 682 C C . LEU A 1 83 ? -15.673 14.671 1.560 1.00 97.81 83 LEU A C 1
ATOM 684 O O . LEU A 1 83 ? -15.175 14.001 0.652 1.00 97.81 83 LEU A O 1
ATOM 688 N N . PRO A 1 84 ? -15.917 15.991 1.407 1.00 97.56 84 PRO A N 1
ATOM 689 C CA . PRO A 1 84 ? -15.584 16.708 0.180 1.00 97.56 84 PRO A CA 1
ATOM 690 C C . PRO A 1 84 ? -14.115 16.528 -0.204 1.00 97.56 84 PRO A C 1
ATOM 692 O O . PRO A 1 84 ? -13.230 16.632 0.651 1.00 97.56 84 PRO A O 1
ATOM 695 N N . TYR A 1 85 ? -13.851 16.308 -1.492 1.00 96.44 85 TYR A N 1
ATOM 696 C CA . TYR A 1 85 ? -12.502 16.055 -2.000 1.00 96.44 85 TYR A CA 1
ATOM 697 C C . TYR A 1 85 ? -11.523 17.175 -1.630 1.00 96.44 85 TYR A C 1
ATOM 699 O O . TYR A 1 85 ? -10.376 16.913 -1.279 1.00 96.44 85 TYR A O 1
ATOM 707 N N . GLU A 1 86 ? -11.985 18.422 -1.620 1.00 95.94 86 GLU A N 1
ATOM 708 C CA . GLU A 1 86 ? -11.187 19.595 -1.263 1.00 95.94 86 GLU A CA 1
ATOM 709 C C . GLU A 1 86 ? -10.675 19.527 0.181 1.00 95.94 86 GLU A C 1
ATOM 711 O O . GLU A 1 86 ? -9.591 20.033 0.469 1.00 95.94 86 GLU A O 1
ATOM 716 N N . LYS A 1 87 ? -11.415 18.865 1.084 1.00 95.50 87 LYS A N 1
ATOM 717 C CA . LYS A 1 87 ? -10.959 18.601 2.456 1.00 95.50 87 LYS A CA 1
ATOM 718 C C . LYS A 1 87 ? -9.948 17.457 2.522 1.00 95.50 87 LYS A C 1
ATOM 720 O O . LYS A 1 87 ? -9.082 17.475 3.386 1.00 95.50 87 LYS A O 1
ATOM 725 N N . LEU A 1 88 ? -10.043 16.480 1.620 1.00 96.56 88 LEU A N 1
ATOM 726 C CA . LEU A 1 88 ? -9.152 15.314 1.567 1.00 96.56 88 LEU A CA 1
ATOM 727 C C . LEU A 1 88 ? -7.852 15.588 0.799 1.00 96.56 88 LEU A C 1
ATOM 729 O O . LEU A 1 88 ? -6.858 14.896 1.011 1.00 96.56 88 LEU A O 1
ATOM 733 N N . LEU A 1 89 ? -7.829 16.596 -0.076 1.00 94.44 89 LEU A N 1
ATOM 734 C CA . LEU A 1 89 ? -6.677 16.922 -0.917 1.00 94.44 89 LEU A CA 1
ATOM 735 C C . LEU A 1 89 ? -5.379 17.164 -0.117 1.00 94.44 89 LEU A C 1
ATOM 737 O O . LEU A 1 89 ? -4.354 16.590 -0.498 1.00 94.44 89 LEU A O 1
ATOM 741 N N . PRO A 1 90 ? -5.374 17.926 0.996 1.00 92.62 90 PRO A N 1
ATOM 742 C CA . PRO A 1 90 ? -4.172 18.073 1.816 1.00 92.62 90 PRO A CA 1
ATOM 743 C C . PRO A 1 90 ? -3.693 16.738 2.402 1.00 92.62 90 PRO A C 1
ATOM 745 O O . PRO A 1 90 ? -2.491 16.473 2.435 1.00 92.62 90 PRO A O 1
ATOM 748 N N . ALA A 1 91 ? -4.623 15.868 2.810 1.00 93.50 91 ALA A N 1
ATOM 749 C CA . ALA A 1 91 ? -4.301 14.549 3.342 1.00 93.50 91 ALA A CA 1
ATOM 750 C C . ALA A 1 91 ? -3.687 13.634 2.269 1.00 93.50 91 ALA A C 1
ATOM 752 O O . ALA A 1 91 ? -2.648 13.020 2.507 1.00 93.50 91 ALA A O 1
ATOM 753 N N . LEU A 1 92 ? -4.251 13.627 1.054 1.00 92.44 92 LEU A N 1
ATOM 754 C CA . LEU A 1 92 ? -3.698 12.917 -0.106 1.00 92.44 92 LEU A CA 1
ATOM 755 C C . LEU A 1 92 ? -2.267 13.354 -0.425 1.00 92.44 92 LEU A C 1
ATOM 757 O O . LEU A 1 92 ? -1.393 12.515 -0.632 1.00 92.44 92 LEU A O 1
ATOM 761 N N . GLN A 1 93 ? -2.013 14.663 -0.448 1.00 90.69 93 GLN A N 1
ATOM 762 C CA . GLN A 1 93 ? -0.671 15.206 -0.672 1.00 90.69 93 GLN A CA 1
ATOM 763 C C . GLN A 1 93 ? 0.296 14.814 0.449 1.00 90.69 93 GLN A C 1
ATOM 765 O O . GLN A 1 93 ? 1.484 14.628 0.198 1.00 90.69 93 GLN A O 1
ATOM 770 N N . ALA A 1 94 ? -0.194 14.666 1.682 1.00 89.06 94 ALA A N 1
ATOM 771 C CA . ALA A 1 94 ? 0.629 14.263 2.812 1.00 89.06 94 ALA A CA 1
ATOM 772 C C . ALA A 1 94 ? 1.029 12.778 2.778 1.00 89.06 94 ALA A C 1
ATOM 774 O O . ALA A 1 94 ? 2.119 12.456 3.264 1.00 89.06 94 ALA A O 1
ATOM 775 N N . VAL A 1 95 ? 0.179 11.901 2.226 1.00 90.25 95 VAL A N 1
ATOM 776 C CA . VAL A 1 95 ? 0.425 10.447 2.143 1.00 90.25 95 VAL A CA 1
ATOM 777 C C . VAL A 1 95 ? 1.059 10.011 0.820 1.00 90.25 95 VAL A C 1
ATOM 779 O O . VAL A 1 95 ? 1.763 9.012 0.789 1.00 90.25 95 VAL A O 1
ATOM 782 N N . ASN A 1 96 ? 0.883 10.755 -0.273 1.00 86.25 96 ASN A N 1
ATOM 783 C CA . ASN A 1 96 ? 1.424 10.390 -1.587 1.00 86.25 96 ASN A CA 1
ATOM 784 C C . ASN A 1 96 ? 2.859 10.920 -1.801 1.00 86.25 96 ASN A C 1
ATOM 786 O O . ASN A 1 96 ? 3.139 11.614 -2.780 1.00 86.25 96 ASN A O 1
ATOM 790 N N . VAL A 1 97 ? 3.761 10.648 -0.852 1.00 75.19 97 VAL A N 1
ATOM 791 C CA . VAL A 1 97 ? 5.158 11.124 -0.868 1.00 75.19 97 VAL A CA 1
ATOM 792 C C . VAL A 1 97 ? 6.148 10.023 -0.479 1.00 75.19 97 VAL A C 1
ATOM 794 O O . VAL A 1 97 ? 5.822 9.112 0.274 1.00 75.19 97 VAL A O 1
ATOM 797 N N . ASN A 1 98 ? 7.378 10.140 -0.982 1.00 62.09 98 ASN A N 1
ATOM 798 C CA . ASN A 1 98 ? 8.555 9.369 -0.569 1.00 62.09 98 ASN A CA 1
ATOM 799 C C . ASN A 1 98 ? 9.439 10.311 0.283 1.00 62.09 98 ASN A C 1
ATOM 801 O O . ASN A 1 98 ? 9.696 11.422 -0.195 1.00 62.09 98 ASN A O 1
ATOM 805 N N . PRO A 1 99 ? 9.883 9.966 1.511 1.00 65.62 99 PRO A N 1
ATOM 806 C CA . PRO A 1 99 ? 9.929 8.645 2.153 1.00 65.62 99 PRO A CA 1
ATOM 807 C C . PRO A 1 99 ? 8.581 8.069 2.593 1.00 65.62 99 PRO A C 1
ATOM 809 O O . PRO A 1 99 ? 7.702 8.790 3.056 1.00 65.62 99 PRO A O 1
ATOM 812 N N . LEU A 1 100 ? 8.482 6.735 2.513 1.00 68.25 100 LEU A N 1
ATOM 813 C CA . LEU A 1 100 ? 7.369 5.915 3.022 1.00 68.25 100 LEU A CA 1
ATOM 814 C C . LEU A 1 100 ? 7.285 5.877 4.562 1.00 68.25 100 LEU A C 1
ATOM 816 O O . LEU A 1 100 ? 6.434 5.190 5.117 1.00 68.25 100 LEU A O 1
ATOM 820 N N . ASP A 1 101 ? 8.156 6.614 5.252 1.00 74.44 101 ASP A N 1
ATOM 821 C CA . ASP A 1 101 ? 8.195 6.710 6.706 1.00 74.44 101 ASP A CA 1
ATOM 822 C C . ASP A 1 101 ? 8.012 8.173 7.125 1.00 74.44 101 ASP A C 1
ATOM 824 O O . ASP A 1 101 ? 8.921 9.004 7.049 1.00 74.44 101 ASP A O 1
ATOM 828 N N . ARG A 1 102 ? 6.772 8.502 7.487 1.00 84.06 102 ARG A N 1
ATOM 829 C CA . ARG A 1 102 ? 6.354 9.825 7.951 1.00 84.06 102 ARG A CA 1
ATOM 830 C C . ARG A 1 102 ? 5.752 9.672 9.346 1.00 84.06 102 ARG A C 1
ATOM 832 O O . ARG A 1 102 ? 4.970 8.742 9.548 1.00 84.06 102 ARG A O 1
ATOM 839 N N . PRO A 1 103 ? 6.024 10.589 10.294 1.00 90.31 103 PRO A N 1
ATOM 840 C CA . PRO A 1 103 ? 5.315 10.590 11.567 1.00 90.31 103 PRO A CA 1
ATOM 841 C C . PRO A 1 103 ? 3.810 10.812 11.365 1.00 90.31 103 PRO A C 1
ATOM 843 O O . PRO A 1 103 ? 3.348 11.238 10.301 1.00 90.31 103 PRO A O 1
ATOM 846 N N . VAL A 1 104 ? 3.034 10.551 12.414 1.00 90.88 104 VAL A N 1
ATOM 847 C CA . VAL A 1 104 ? 1.625 10.957 12.455 1.00 90.88 104 VAL A CA 1
ATOM 848 C C . VAL A 1 104 ? 1.547 12.477 12.295 1.00 90.88 104 VAL A C 1
ATOM 850 O O . VAL A 1 104 ? 2.273 13.208 12.972 1.00 90.88 104 VAL A O 1
ATOM 853 N N . VAL A 1 105 ? 0.678 12.952 11.403 1.00 90.81 105 VAL A N 1
ATOM 854 C CA . VAL A 1 105 ? 0.458 14.388 11.177 1.00 90.81 105 VAL A CA 1
ATOM 855 C C . VAL A 1 105 ? -1.008 14.752 11.373 1.00 90.81 105 VAL A C 1
ATOM 857 O O . VAL A 1 105 ? -1.895 13.902 11.291 1.00 90.81 105 VAL A O 1
ATOM 860 N N . ASP A 1 106 ? -1.262 16.033 11.631 1.00 91.81 106 ASP A N 1
ATOM 861 C CA . ASP A 1 106 ? -2.612 16.573 11.536 1.00 91.81 106 ASP A CA 1
ATOM 862 C C . ASP A 1 106 ? -2.992 16.723 10.058 1.00 91.81 106 ASP A C 1
ATOM 864 O O . ASP A 1 106 ? -2.323 17.426 9.299 1.00 91.81 106 ASP A O 1
ATOM 868 N N . LEU A 1 107 ? -4.040 16.009 9.651 1.00 90.31 107 LEU A N 1
ATOM 869 C CA . LEU A 1 107 ? -4.546 15.985 8.280 1.00 90.31 107 LEU A CA 1
ATOM 870 C C . LEU A 1 107 ? -5.708 16.970 8.073 1.00 90.31 107 LEU A C 1
ATOM 872 O O . LEU A 1 107 ? -6.146 17.140 6.938 1.00 90.31 107 LEU A O 1
ATOM 876 N N . GLY A 1 108 ? -6.216 17.607 9.139 1.00 86.81 108 GLY A N 1
ATOM 877 C CA . GLY A 1 108 ? -7.356 18.529 9.062 1.00 86.81 108 GLY A CA 1
ATOM 878 C C . GLY A 1 108 ? -8.692 17.871 8.686 1.00 86.81 108 GLY A C 1
ATOM 879 O O . GLY A 1 108 ? -9.601 18.567 8.226 1.00 86.81 108 GLY A O 1
ATOM 880 N N . ILE A 1 109 ? -8.800 16.547 8.867 1.00 88.44 109 ILE A N 1
ATOM 881 C CA . ILE A 1 109 ? -9.963 15.700 8.540 1.00 88.44 109 ILE A CA 1
ATOM 882 C C . ILE A 1 109 ? -10.409 14.848 9.728 1.00 88.44 109 ILE A C 1
ATOM 884 O O . ILE A 1 109 ? -9.543 14.473 10.559 1.00 88.44 109 ILE A O 1
#

Foldseek 3Di:
DPDDDDDDDDDDPPDDDDDDPDDDDDQQCRPPDDPVSNVVSVVVVVVVVVCPDPPHDDDDDDQQWCQLVVLVVVLVVCVVVVPDVVLSVQSCVVNPDPPSTDGNDDSND

pLDDT: mean 88.62, std 7.22, range [52.25, 97.88]

Secondary structure (DSSP, 8-state):
------------TT---PPPPPPPP--TT-TTS-HHHHHHHHHHHHHHHHHTSTT-------TTT-HHHHHHHHHHHHHHTT--HHHHHHHHHHHSSSSS---------

Sequence (109 aa):
TLMEIWSLTRFPEGEERDAPPPPEVWAHDDPRWPPIPTQDFSNLPRQQQGLHTKGFEYMRLSQGVEGHIGNFHRTIDGFLRELPYEKLLPALQAVNVNPLDRPVVDLGI

Radius of gyration: 18.41 Å; chains: 1; bounding box: 32×40×46 Å